Protein AF-A0AAD3RKK1-F1 (afdb_monomer_lite)

Secondary structure (DSSP, 8-state):
---EEETTEEE---------SSSPPPSSEEEEE-SSSS--EEEEEEESSHHHHHHHH---SSTTEEE----

Foldseek 3Di:
DAFADDPRDTDDDDDDDDDDDPDFDDAWDFDWGDDPVPDTDTQATEHCDQVCCCVVVVDGDDPRYDNDPRD

Sequence (71 aa):
MDGVKDDGVVFQIAYVIIKAANSPRPGNWILERSIDGVTFDPWQYYAITDTECLTRFNINPSDRTSILHQR

Organism: Lates japonicus (NCBI:txid270547)

Structure (mmCIF, N/CA/C/O backbone):
data_AF-A0AAD3RKK1-F1
#
_entry.id   AF-A0AAD3RKK1-F1
#
loop_
_atom_site.group_PDB
_atom_site.id
_atom_site.type_symbol
_atom_site.label_atom_id
_atom_site.label_alt_id
_atom_site.label_comp_id
_atom_site.label_asym_id
_atom_site.label_entity_id
_atom_site.label_seq_id
_atom_site.pdbx_PDB_ins_code
_atom_site.Cartn_x
_atom_site.Cartn_y
_atom_site.Cartn_z
_atom_site.occupancy
_atom_site.B_iso_or_equiv
_atom_site.auth_seq_id
_atom_site.auth_comp_id
_atom_site.auth_asym_id
_atom_site.auth_atom_id
_atom_site.pdbx_PDB_model_num
ATOM 1 N N . MET A 1 1 ? 0.816 -9.717 14.445 1.00 56.00 1 MET A N 1
ATOM 2 C CA . MET A 1 1 ? -0.389 -10.058 13.650 1.00 56.00 1 MET A CA 1
ATOM 3 C C . MET A 1 1 ? -1.333 -8.929 13.938 1.00 56.00 1 MET A C 1
ATOM 5 O O . MET A 1 1 ? -2.033 -8.948 14.945 1.00 56.00 1 MET A O 1
ATOM 9 N N . ASP A 1 2 ? -1.205 -7.881 13.151 1.00 71.12 2 ASP A N 1
ATOM 10 C CA . ASP A 1 2 ? -1.686 -6.575 13.553 1.00 71.12 2 ASP A CA 1
ATOM 11 C C . ASP A 1 2 ? -2.957 -6.286 12.746 1.00 71.12 2 ASP A C 1
ATOM 13 O O . ASP A 1 2 ? -3.003 -6.559 11.547 1.00 71.12 2 ASP A O 1
ATOM 17 N N . GLY A 1 3 ? -4.020 -5.842 13.418 1.00 84.50 3 GLY A N 1
ATOM 18 C CA . GLY A 1 3 ? -5.370 -5.850 12.849 1.00 84.50 3 GLY A CA 1
ATOM 19 C C . GLY A 1 3 ? -5.691 -4.699 11.891 1.00 84.50 3 GLY A C 1
ATOM 20 O O . GLY A 1 3 ? -4.896 -3.774 11.709 1.00 84.50 3 GLY A O 1
ATOM 21 N N . VAL A 1 4 ? -6.890 -4.765 11.311 1.00 92.56 4 VAL A N 1
ATOM 22 C CA . VAL A 1 4 ? -7.567 -3.686 10.564 1.00 92.56 4 VAL A CA 1
ATOM 23 C C . VAL A 1 4 ? -8.871 -3.359 11.287 1.00 92.56 4 VAL A C 1
ATOM 25 O O . VAL A 1 4 ? -9.555 -4.289 11.716 1.00 92.56 4 VAL A O 1
ATOM 28 N N . LYS A 1 5 ? -9.221 -2.077 11.442 1.00 91.94 5 LYS A N 1
ATOM 29 C CA . LYS A 1 5 ? -10.504 -1.671 12.037 1.00 91.94 5 LYS A CA 1
ATOM 30 C C . LYS A 1 5 ? -11.532 -1.304 10.968 1.00 91.94 5 LYS A C 1
ATOM 32 O O . LYS A 1 5 ? -11.249 -0.459 10.127 1.00 91.94 5 LYS A O 1
ATOM 37 N N . ASP A 1 6 ? -12.725 -1.879 11.076 1.00 89.38 6 ASP A N 1
ATOM 38 C CA . ASP A 1 6 ? -13.897 -1.574 10.247 1.00 89.38 6 ASP A CA 1
ATOM 39 C C . ASP A 1 6 ? -15.141 -1.504 11.151 1.00 89.38 6 ASP A C 1
ATOM 41 O O . ASP A 1 6 ? -15.306 -2.344 12.038 1.00 89.38 6 ASP A O 1
ATOM 45 N N . ASP A 1 7 ? -15.940 -0.438 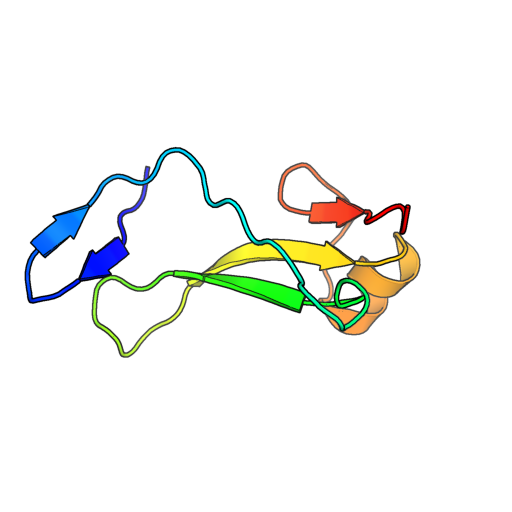11.033 1.00 89.44 7 ASP A N 1
ATOM 46 C CA . ASP A 1 7 ? -17.146 -0.180 11.847 1.00 89.44 7 ASP A CA 1
ATOM 47 C C . ASP A 1 7 ? -16.985 -0.377 13.372 1.00 89.44 7 ASP A C 1
ATOM 49 O O . ASP A 1 7 ? -17.877 -0.833 14.087 1.00 89.44 7 ASP A O 1
ATOM 53 N N . GLY A 1 8 ? -15.821 0.003 13.909 1.00 87.75 8 GLY A N 1
ATOM 54 C CA . GLY A 1 8 ? -15.549 -0.063 15.350 1.00 87.75 8 GLY A CA 1
ATOM 55 C C . GLY A 1 8 ? -14.947 -1.383 15.837 1.00 87.75 8 GLY A C 1
ATOM 56 O O . GLY A 1 8 ? -14.518 -1.448 16.989 1.00 87.75 8 GLY A O 1
ATOM 57 N N . VAL A 1 9 ? -14.844 -2.398 14.975 1.00 91.75 9 VAL A N 1
ATOM 58 C CA . VAL A 1 9 ? -14.320 -3.732 15.304 1.00 91.75 9 VAL A CA 1
ATOM 59 C C . VAL A 1 9 ? -12.949 -3.942 14.666 1.00 91.75 9 VAL A C 1
ATOM 61 O O . VAL A 1 9 ? -12.719 -3.531 13.534 1.00 91.75 9 VAL A O 1
ATOM 64 N N . VAL A 1 10 ? -12.027 -4.587 15.391 1.00 93.56 10 VAL A N 1
ATOM 65 C CA . VAL A 1 10 ? -10.689 -4.934 14.884 1.00 93.56 10 VAL A CA 1
ATOM 66 C C . VAL A 1 10 ? -10.664 -6.385 14.408 1.00 93.56 10 VAL A C 1
ATOM 68 O O . VAL A 1 10 ? -10.967 -7.302 15.171 1.00 93.56 10 VAL A O 1
ATOM 71 N N . PHE A 1 11 ? -10.241 -6.592 13.164 1.00 93.25 11 PHE A N 1
ATOM 72 C CA . PHE A 1 11 ? -10.149 -7.892 12.508 1.00 93.25 11 PHE A CA 1
ATOM 73 C C . PHE A 1 11 ? -8.697 -8.335 12.334 1.00 93.25 11 PHE A C 1
ATOM 75 O O . PHE A 1 11 ? -7.819 -7.533 12.012 1.00 93.25 11 PHE A O 1
ATOM 82 N N . GLN A 1 12 ? -8.452 -9.636 12.495 1.00 93.56 12 GLN A N 1
ATOM 83 C CA . GLN A 1 12 ? -7.193 -10.265 12.100 1.00 93.56 12 GLN A CA 1
ATOM 84 C C . GLN A 1 12 ? -7.285 -10.684 10.635 1.00 93.56 12 GLN A C 1
ATOM 86 O O . GLN A 1 12 ? -8.086 -11.545 10.277 1.00 93.56 12 GLN A O 1
ATOM 91 N N . ILE A 1 13 ? -6.471 -10.064 9.785 1.00 91.25 13 ILE A N 1
ATOM 92 C CA . ILE A 1 13 ? -6.507 -10.296 8.343 1.00 91.25 13 ILE A CA 1
ATOM 93 C C . ILE A 1 13 ? -5.357 -11.229 7.950 1.00 91.25 13 ILE A C 1
ATOM 95 O O . ILE A 1 13 ? -4.195 -10.948 8.235 1.00 91.25 13 ILE A O 1
ATOM 99 N N . ALA A 1 14 ? -5.685 -12.340 7.285 1.00 91.56 14 ALA A N 1
ATOM 100 C CA . ALA A 1 14 ? -4.699 -13.315 6.811 1.00 91.56 14 ALA A CA 1
ATOM 101 C C . ALA A 1 14 ? -4.173 -12.996 5.401 1.00 91.56 14 ALA A C 1
ATOM 103 O O . ALA A 1 14 ? -2.996 -13.203 5.120 1.00 91.56 14 ALA A O 1
ATOM 104 N N . TYR A 1 15 ? -5.039 -12.508 4.508 1.00 91.00 15 TYR A N 1
ATOM 105 C CA . TYR A 1 15 ? -4.681 -12.141 3.139 1.00 91.00 15 TYR A CA 1
ATOM 106 C C . TYR A 1 15 ? -5.636 -11.085 2.572 1.00 91.00 15 TYR A C 1
ATOM 108 O O . TYR A 1 15 ? -6.797 -10.999 2.972 1.00 91.00 15 TYR A O 1
ATOM 116 N N . VAL A 1 16 ? -5.150 -10.320 1.592 1.00 91.31 16 VAL A N 1
ATOM 117 C CA . VAL A 1 16 ? -5.925 -9.341 0.816 1.00 91.31 16 VAL A CA 1
ATOM 118 C C . VAL A 1 16 ? -5.773 -9.674 -0.669 1.00 91.31 16 VAL A C 1
ATOM 120 O O . VAL A 1 16 ? -4.658 -9.855 -1.154 1.00 91.31 16 VAL A O 1
ATOM 123 N N . ILE A 1 17 ? -6.886 -9.769 -1.403 1.00 92.06 17 ILE A N 1
ATOM 124 C CA . ILE A 1 17 ? -6.893 -10.065 -2.845 1.00 92.06 17 ILE A CA 1
ATOM 125 C C . ILE A 1 17 ? -7.497 -8.879 -3.588 1.00 92.06 17 ILE A C 1
ATOM 127 O O . ILE A 1 17 ? -8.676 -8.575 -3.428 1.00 92.06 17 ILE A O 1
ATOM 131 N N . ILE A 1 18 ? -6.699 -8.255 -4.453 1.00 90.38 18 ILE A N 1
ATOM 132 C CA . ILE A 1 18 ? -7.129 -7.140 -5.300 1.00 90.38 18 ILE A CA 1
ATOM 133 C C . ILE A 1 18 ? -7.214 -7.615 -6.751 1.00 90.38 18 ILE A C 1
ATOM 135 O O . ILE A 1 18 ? -6.289 -8.248 -7.267 1.00 90.38 18 ILE A O 1
ATOM 139 N N . LYS A 1 19 ? -8.330 -7.300 -7.415 1.00 89.25 19 LYS A N 1
ATOM 140 C CA . LYS A 1 19 ? -8.564 -7.587 -8.835 1.00 89.25 19 LYS A CA 1
ATOM 141 C C . LYS A 1 19 ? -8.795 -6.276 -9.576 1.00 89.25 19 LYS A C 1
ATOM 143 O O . LYS A 1 19 ? -9.697 -5.524 -9.221 1.00 89.25 19 LYS A O 1
ATOM 148 N N . ALA A 1 20 ? -7.989 -6.019 -10.601 1.00 89.00 20 ALA A N 1
ATOM 149 C CA . ALA A 1 20 ? -8.247 -4.940 -11.544 1.00 89.00 20 ALA A CA 1
ATOM 150 C C . ALA A 1 20 ? -9.212 -5.448 -12.626 1.00 89.00 20 ALA A C 1
ATOM 152 O O . ALA A 1 20 ? -9.105 -6.601 -13.045 1.00 89.00 20 ALA A O 1
ATOM 153 N N . ALA A 1 21 ? -10.178 -4.618 -13.018 1.00 91.56 21 ALA A N 1
ATOM 154 C CA . ALA A 1 21 ? -11.168 -4.971 -14.031 1.00 91.56 21 ALA A CA 1
ATOM 155 C C . ALA A 1 21 ? -10.661 -4.607 -15.438 1.00 91.56 21 ALA A C 1
ATOM 157 O O . ALA A 1 21 ? -9.804 -5.285 -15.991 1.00 91.56 21 ALA A O 1
ATOM 158 N N . ASN A 1 22 ? -11.174 -3.523 -16.013 1.00 93.69 22 ASN A N 1
ATOM 159 C CA . ASN A 1 22 ? -10.820 -3.029 -17.345 1.00 93.69 22 ASN A CA 1
ATOM 160 C C . ASN A 1 22 ? -9.453 -2.326 -17.410 1.00 93.69 22 ASN A C 1
ATOM 162 O O . ASN A 1 22 ? -8.913 -2.154 -18.500 1.00 93.69 22 ASN A O 1
ATOM 166 N N . SER A 1 23 ? -8.904 -1.912 -16.268 1.00 91.00 23 SER A N 1
ATOM 167 C CA . SER A 1 23 ? -7.595 -1.259 -16.194 1.00 91.00 23 SER A CA 1
ATOM 168 C C . SER A 1 23 ? -6.480 -2.269 -15.904 1.00 91.00 23 SER A C 1
ATOM 170 O O . SER A 1 23 ? -6.701 -3.211 -15.139 1.00 91.00 23 SER A O 1
ATOM 172 N N . PRO A 1 24 ? -5.265 -2.068 -16.446 1.00 87.69 24 PRO A N 1
ATOM 173 C CA . PRO A 1 24 ? -4.107 -2.872 -16.070 1.00 87.69 24 PRO A CA 1
ATOM 174 C C . PRO A 1 24 ? -3.805 -2.732 -14.572 1.00 87.69 24 PRO A C 1
ATOM 176 O O . PRO A 1 24 ? -4.142 -1.728 -13.939 1.00 87.69 24 PRO A O 1
ATOM 179 N N . ARG A 1 25 ? -3.140 -3.741 -13.997 1.00 86.94 25 ARG A N 1
ATOM 180 C CA . ARG A 1 25 ? -2.719 -3.699 -12.592 1.00 86.94 25 ARG A CA 1
ATOM 181 C C . ARG A 1 25 ? -1.765 -2.512 -12.377 1.00 86.94 25 ARG A C 1
ATOM 183 O O . ARG A 1 25 ? -0.796 -2.397 -13.133 1.00 86.94 25 ARG A O 1
ATOM 190 N N . PRO A 1 26 ? -1.994 -1.665 -11.355 1.00 88.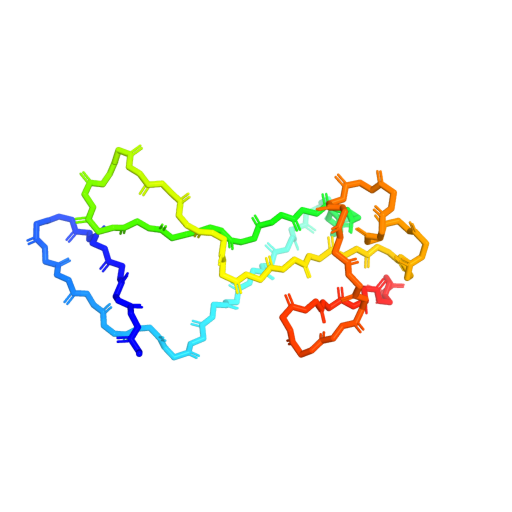88 26 PRO A N 1
ATOM 191 C CA . PRO A 1 26 ? -1.080 -0.580 -11.021 1.00 88.88 26 PRO A CA 1
ATOM 192 C C . PRO A 1 26 ? 0.349 -1.093 -10.837 1.00 88.88 26 PRO A C 1
ATOM 194 O O . PRO A 1 26 ? 0.557 -2.164 -10.265 1.00 88.88 26 PRO A O 1
ATOM 197 N N . GLY A 1 27 ? 1.314 -0.322 -11.334 1.00 89.25 27 GLY A N 1
ATOM 198 C CA . GLY A 1 27 ? 2.728 -0.683 -11.302 1.00 89.25 27 GLY A CA 1
ATOM 199 C C . GLY A 1 27 ? 3.331 -0.623 -9.901 1.00 89.25 27 GLY A C 1
ATOM 200 O O . GLY A 1 27 ? 3.731 -1.645 -9.356 1.00 89.25 27 GLY A O 1
ATOM 201 N N . ASN A 1 28 ? 3.350 0.574 -9.308 1.00 92.56 28 ASN A N 1
ATOM 202 C CA . ASN A 1 28 ? 3.925 0.820 -7.985 1.00 92.56 28 ASN A CA 1
ATOM 203 C C . ASN A 1 28 ? 2.833 1.313 -7.030 1.00 92.56 28 ASN A C 1
ATOM 205 O O . ASN A 1 28 ? 2.158 2.295 -7.340 1.00 92.56 28 ASN A O 1
ATOM 209 N N . TRP A 1 29 ? 2.645 0.644 -5.893 1.00 93.50 29 TRP A N 1
ATOM 210 C CA . TRP A 1 29 ? 1.643 1.005 -4.882 1.00 93.50 29 TRP A CA 1
ATOM 211 C C . TRP A 1 29 ? 1.953 0.352 -3.526 1.00 93.50 29 TRP A C 1
ATOM 213 O O . TRP A 1 29 ? 2.749 -0.582 -3.443 1.00 93.50 29 TRP A O 1
ATOM 223 N N . ILE A 1 30 ? 1.335 0.854 -2.457 1.00 93.88 30 ILE A N 1
ATOM 224 C CA . ILE A 1 30 ? 1.522 0.365 -1.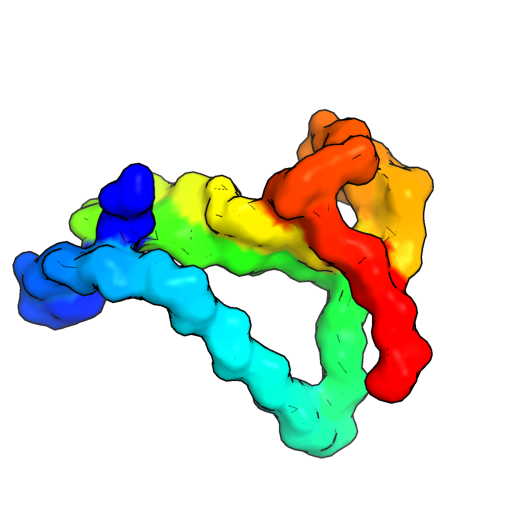085 1.00 93.88 30 ILE A CA 1
ATOM 225 C C . ILE A 1 30 ? 0.167 -0.123 -0.571 1.00 93.88 30 ILE A C 1
ATOM 227 O O . ILE A 1 30 ? -0.842 0.562 -0.734 1.00 93.88 30 ILE A O 1
ATOM 231 N N . LEU A 1 31 ? 0.137 -1.312 0.029 1.00 93.31 31 LEU A N 1
ATOM 232 C CA . LEU A 1 31 ? -0.991 -1.759 0.837 1.00 93.31 31 LEU A CA 1
ATOM 233 C C . LEU A 1 31 ? -0.769 -1.269 2.263 1.00 93.31 31 LEU A C 1
ATOM 235 O O . LEU A 1 31 ? 0.155 -1.735 2.925 1.00 93.31 31 LEU A O 1
ATOM 239 N N . GLU A 1 32 ? -1.612 -0.359 2.731 1.00 94.94 32 GLU A N 1
ATOM 240 C CA . GLU A 1 32 ? -1.557 0.191 4.086 1.00 94.94 32 GLU A CA 1
ATOM 241 C C . GLU A 1 32 ? -2.720 -0.332 4.933 1.00 94.94 32 GLU A C 1
ATOM 243 O O . GLU A 1 32 ? -3.752 -0.765 4.412 1.00 94.94 32 GLU A O 1
ATOM 248 N N . ARG A 1 33 ? -2.555 -0.301 6.256 1.00 92.88 33 ARG A N 1
ATOM 249 C CA . ARG A 1 33 ? -3.585 -0.687 7.224 1.00 92.88 33 ARG A CA 1
ATOM 250 C C . ARG A 1 33 ? -3.679 0.321 8.360 1.00 92.88 33 ARG A C 1
ATOM 252 O O . ARG A 1 33 ? -2.703 0.983 8.690 1.00 92.88 33 ARG A O 1
ATOM 259 N N . SER A 1 34 ? -4.842 0.373 9.001 1.00 94.00 34 SER A N 1
ATOM 260 C CA . SER A 1 34 ? -5.071 1.212 10.173 1.00 94.00 34 SER A CA 1
ATOM 261 C C . SER A 1 34 ? -6.038 0.551 11.158 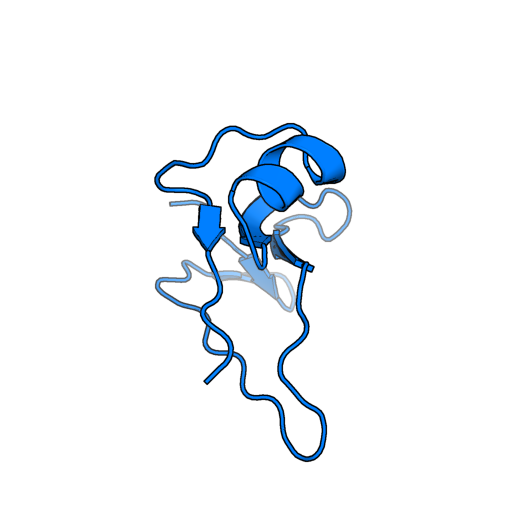1.00 94.00 34 SER A C 1
ATOM 263 O O . SER A 1 34 ? -6.931 -0.208 10.767 1.00 94.00 34 SER A O 1
ATOM 265 N N . ILE A 1 35 ? -5.852 0.845 12.447 1.00 94.75 35 ILE A N 1
ATOM 266 C CA . ILE A 1 35 ? -6.772 0.473 13.535 1.00 94.75 35 ILE A CA 1
ATOM 267 C C . ILE A 1 35 ? -7.455 1.686 14.176 1.00 94.75 35 ILE A C 1
ATOM 269 O O . ILE A 1 35 ? -8.359 1.522 14.992 1.00 94.75 35 ILE A O 1
ATOM 273 N N . ASP A 1 36 ? -7.018 2.897 13.846 1.00 91.94 36 ASP A N 1
ATOM 274 C CA . ASP A 1 36 ? -7.542 4.151 14.387 1.00 91.94 36 ASP A CA 1
ATOM 275 C C . ASP A 1 36 ? -8.233 5.002 13.308 1.00 91.94 36 ASP A C 1
ATOM 277 O O . ASP A 1 36 ? -9.019 5.883 13.649 1.00 91.94 36 ASP A O 1
ATOM 281 N N . GLY A 1 37 ? -8.011 4.697 12.024 1.00 89.81 37 GLY A N 1
ATOM 282 C CA . GLY A 1 37 ? -8.489 5.467 10.876 1.00 89.81 37 GLY A CA 1
ATOM 283 C C . GLY A 1 37 ? -7.731 6.781 10.660 1.00 89.81 37 GLY A C 1
ATOM 284 O O . GLY A 1 37 ? -8.162 7.596 9.848 1.00 89.81 37 GLY A O 1
ATOM 285 N N . VAL A 1 38 ? -6.634 7.004 11.389 1.00 92.56 38 VAL A N 1
ATOM 286 C CA . VAL A 1 38 ? -5.855 8.253 11.392 1.00 92.56 38 VAL A CA 1
ATOM 287 C C . VAL A 1 38 ? -4.403 7.976 11.019 1.00 92.56 38 VAL A C 1
ATOM 289 O O . VAL A 1 38 ? -3.842 8.664 10.169 1.00 92.56 38 VAL A O 1
ATOM 292 N N . THR A 1 39 ? -3.809 6.950 11.622 1.00 93.56 39 THR A N 1
ATOM 293 C CA . THR A 1 39 ? -2.452 6.490 11.343 1.00 93.56 39 THR A CA 1
ATOM 294 C C . THR A 1 39 ? -2.517 5.275 10.433 1.00 93.56 39 THR A C 1
ATOM 296 O O . THR A 1 39 ? -3.210 4.300 10.732 1.00 93.56 39 THR A O 1
ATOM 299 N N . PHE A 1 40 ? -1.791 5.328 9.320 1.00 94.19 40 PHE A N 1
ATOM 300 C CA . PHE A 1 40 ? -1.729 4.245 8.347 1.00 94.19 40 PHE A CA 1
ATOM 301 C C . PHE A 1 40 ? -0.318 3.683 8.315 1.00 94.19 40 PHE A C 1
ATOM 303 O O . PHE A 1 40 ? 0.640 4.393 8.015 1.00 94.19 40 PHE A O 1
ATOM 310 N N . ASP A 1 41 ? -0.209 2.401 8.645 1.00 93.06 41 ASP A N 1
ATOM 311 C CA . ASP A 1 41 ? 1.048 1.677 8.614 1.00 93.06 41 ASP A CA 1
ATOM 312 C C . ASP A 1 41 ? 1.141 0.841 7.332 1.00 93.06 41 ASP A C 1
ATOM 314 O O . ASP A 1 41 ? 0.186 0.137 6.971 1.00 93.06 41 ASP A O 1
ATOM 318 N N . PRO A 1 42 ? 2.297 0.847 6.656 1.00 92.56 42 PRO A N 1
ATOM 319 C CA . PRO A 1 42 ? 2.510 0.048 5.464 1.00 92.56 42 PRO A CA 1
ATOM 320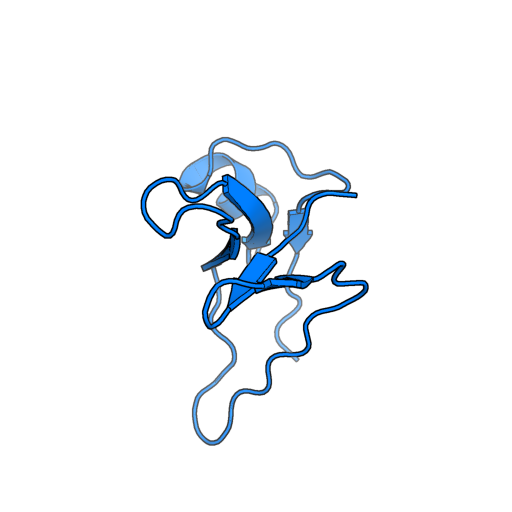 C C . PRO A 1 42 ? 2.552 -1.440 5.813 1.00 92.56 42 PRO A C 1
ATOM 322 O O . PRO A 1 42 ? 3.304 -1.890 6.681 1.00 92.56 42 PRO A O 1
ATOM 325 N N . TRP A 1 43 ? 1.756 -2.223 5.093 1.00 91.12 43 TRP A N 1
ATOM 326 C CA . TRP A 1 43 ? 1.706 -3.672 5.220 1.00 91.12 43 TRP A CA 1
ATOM 327 C C . TRP A 1 43 ? 2.549 -4.368 4.147 1.00 91.12 43 TRP A C 1
ATOM 329 O O . TRP A 1 43 ? 3.340 -5.250 4.476 1.00 91.12 43 TRP A O 1
ATOM 339 N N . GLN A 1 44 ? 2.431 -3.949 2.884 1.00 91.50 44 GLN A N 1
ATOM 340 C CA . GLN A 1 44 ? 3.190 -4.522 1.769 1.00 91.50 44 GLN A CA 1
ATOM 341 C C . GLN A 1 44 ? 3.496 -3.459 0.713 1.00 91.50 44 GLN A C 1
ATOM 343 O O . GLN A 1 44 ? 2.623 -2.674 0.342 1.00 91.50 44 GLN A O 1
ATOM 348 N N . TYR A 1 45 ? 4.714 -3.483 0.177 1.00 92.56 45 TYR A N 1
ATOM 349 C CA . TYR A 1 45 ? 5.121 -2.631 -0.939 1.00 92.56 45 TYR A CA 1
ATOM 350 C C . TYR A 1 45 ? 5.087 -3.417 -2.244 1.00 92.56 45 TYR A C 1
ATOM 352 O O . TYR A 1 45 ? 5.625 -4.521 -2.325 1.00 92.56 45 TYR A O 1
ATOM 360 N N . TYR A 1 46 ? 4.499 -2.834 -3.282 1.00 92.88 46 TYR A N 1
ATOM 361 C CA . TYR A 1 46 ? 4.466 -3.403 -4.622 1.00 92.88 46 TYR A CA 1
ATOM 362 C C . TYR A 1 46 ? 5.231 -2.494 -5.572 1.00 92.88 46 TYR A C 1
ATOM 364 O O . TYR A 1 46 ? 4.910 -1.311 -5.693 1.00 92.88 46 TYR A O 1
ATOM 372 N N . ALA A 1 47 ? 6.240 -3.050 -6.235 1.00 92.81 47 ALA A N 1
ATOM 373 C CA . ALA A 1 47 ? 7.058 -2.339 -7.208 1.00 92.81 47 ALA A CA 1
ATOM 374 C C . ALA A 1 47 ? 7.200 -3.163 -8.491 1.00 92.81 47 ALA A C 1
ATOM 376 O O . ALA A 1 47 ? 7.180 -4.390 -8.431 1.00 92.81 47 ALA A O 1
ATOM 377 N N . ILE A 1 48 ? 7.379 -2.525 -9.647 1.00 91.56 48 ILE A N 1
ATOM 378 C CA . ILE A 1 48 ? 7.631 -3.246 -10.909 1.00 91.56 48 ILE A CA 1
ATOM 379 C C . ILE A 1 48 ? 9.052 -3.829 -10.926 1.00 91.56 48 ILE A C 1
ATOM 381 O O . ILE A 1 48 ? 9.277 -4.894 -11.496 1.00 91.56 48 ILE A O 1
ATOM 385 N N . THR A 1 49 ? 10.019 -3.154 -10.294 1.00 90.94 49 THR A N 1
ATOM 386 C CA . THR A 1 49 ? 11.427 -3.582 -10.247 1.00 90.94 49 THR A CA 1
ATOM 387 C C . THR A 1 49 ? 12.066 -3.319 -8.885 1.00 90.94 49 THR A C 1
ATOM 389 O O . THR A 1 49 ? 11.621 -2.450 -8.131 1.00 90.94 49 THR A O 1
ATOM 392 N N . ASP A 1 50 ? 13.160 -4.027 -8.597 1.00 89.12 50 ASP A N 1
ATOM 393 C CA . ASP A 1 50 ? 13.978 -3.824 -7.393 1.00 89.12 50 ASP A CA 1
ATOM 394 C C . ASP A 1 50 ? 14.484 -2.380 -7.269 1.00 89.12 50 ASP A C 1
ATOM 396 O O . ASP A 1 50 ? 14.458 -1.778 -6.193 1.00 89.12 50 ASP A O 1
ATOM 400 N N . THR A 1 51 ? 14.898 -1.791 -8.394 1.00 91.12 51 THR A N 1
ATOM 401 C CA . THR A 1 51 ? 15.363 -0.402 -8.453 1.00 91.12 51 THR A CA 1
ATOM 402 C C . THR A 1 51 ? 14.248 0.579 -8.108 1.00 91.12 51 THR A C 1
ATOM 404 O O . THR A 1 51 ? 14.489 1.557 -7.399 1.00 91.12 51 THR A O 1
ATOM 407 N N . GLU A 1 52 ? 13.021 0.335 -8.568 1.00 91.38 52 GLU A N 1
ATOM 408 C CA . GLU A 1 52 ? 11.881 1.179 -8.207 1.00 91.38 52 GLU A CA 1
ATOM 409 C C . GLU A 1 52 ? 11.498 1.037 -6.735 1.00 91.38 52 GLU A C 1
ATOM 411 O O . GLU A 1 52 ? 11.163 2.040 -6.112 1.00 91.38 52 GLU A O 1
ATOM 416 N N . CYS A 1 53 ? 11.632 -0.149 -6.137 1.00 90.81 53 CYS A N 1
ATOM 417 C CA . CYS A 1 53 ? 11.423 -0.319 -4.699 1.00 90.81 53 CYS A CA 1
ATOM 418 C C . CYS A 1 53 ? 12.362 0.585 -3.880 1.00 90.81 53 CYS A C 1
ATOM 420 O O . CYS A 1 53 ? 11.914 1.330 -3.002 1.00 90.81 53 CYS A O 1
ATOM 422 N N . LEU A 1 54 ? 13.653 0.594 -4.224 1.00 90.94 54 LEU A N 1
ATOM 423 C CA . LEU A 1 54 ? 14.633 1.441 -3.548 1.00 90.94 54 LEU A CA 1
ATOM 424 C C . LEU A 1 54 ? 14.404 2.929 -3.842 1.00 90.94 54 LEU A C 1
ATOM 426 O O . LEU A 1 54 ? 14.376 3.744 -2.931 1.00 90.94 54 LEU A O 1
ATOM 430 N N . THR A 1 55 ? 14.221 3.310 -5.104 1.00 93.44 55 THR A N 1
ATOM 431 C CA . THR A 1 55 ? 14.140 4.732 -5.483 1.00 93.44 55 THR A CA 1
ATOM 432 C C . THR A 1 55 ? 12.811 5.395 -5.119 1.00 93.44 55 THR A C 1
ATOM 434 O O . THR A 1 55 ? 12.787 6.604 -4.900 1.00 93.44 55 THR A O 1
ATOM 437 N N . ARG A 1 56 ? 11.705 4.640 -5.047 1.00 90.69 56 ARG A N 1
ATOM 438 C CA . ARG A 1 56 ? 10.370 5.177 -4.725 1.00 90.69 56 ARG A CA 1
ATOM 439 C C . ARG A 1 56 ? 10.025 5.071 -3.253 1.00 90.69 56 ARG A C 1
ATOM 441 O O . ARG A 1 56 ? 9.415 5.990 -2.718 1.00 90.69 56 ARG A O 1
ATOM 448 N N . PHE A 1 57 ? 10.383 3.956 -2.622 1.00 91.12 57 PHE A N 1
ATOM 449 C CA . PHE A 1 57 ? 9.990 3.670 -1.243 1.00 91.12 57 PHE A CA 1
ATOM 450 C C . PHE A 1 57 ? 11.168 3.703 -0.272 1.00 91.12 57 PHE A C 1
ATOM 452 O O . PHE A 1 57 ? 10.945 3.659 0.932 1.00 91.12 57 PHE A O 1
ATOM 459 N N . ASN A 1 58 ? 12.406 3.817 -0.768 1.00 91.19 58 ASN A N 1
ATOM 460 C CA . ASN A 1 58 ? 13.624 3.752 0.041 1.00 91.19 58 ASN A CA 1
ATOM 461 C C . ASN A 1 58 ? 13.707 2.460 0.872 1.00 91.19 58 ASN A C 1
ATOM 463 O O . ASN A 1 58 ? 14.158 2.458 2.017 1.00 91.19 58 ASN A O 1
ATOM 467 N N . ILE A 1 59 ? 13.242 1.354 0.283 1.00 85.31 59 ILE A N 1
ATOM 468 C CA . ILE A 1 59 ? 13.210 0.032 0.908 1.00 85.31 59 ILE A CA 1
ATOM 469 C C . ILE A 1 59 ? 13.994 -0.940 0.046 1.00 85.31 59 ILE A C 1
ATOM 471 O O . ILE A 1 59 ? 13.830 -0.984 -1.174 1.00 85.31 59 ILE A O 1
ATOM 475 N N . ASN A 1 60 ? 14.835 -1.741 0.696 1.00 87.00 60 ASN A N 1
ATOM 476 C CA . ASN A 1 60 ? 15.545 -2.806 0.015 1.00 87.00 60 ASN A CA 1
ATOM 477 C C . ASN A 1 60 ? 14.582 -3.971 -0.281 1.00 87.00 60 ASN A C 1
ATOM 479 O O . ASN A 1 60 ? 13.844 -4.377 0.627 1.00 87.00 60 ASN A O 1
ATOM 483 N N . PRO A 1 61 ? 14.613 -4.539 -1.498 1.00 80.44 61 PRO A N 1
ATOM 484 C CA . PRO A 1 61 ? 13.823 -5.716 -1.833 1.00 80.44 61 PRO A CA 1
ATOM 485 C C . PRO A 1 61 ? 14.048 -6.831 -0.801 1.00 80.44 61 PRO A C 1
ATOM 487 O O . PRO A 1 61 ? 15.179 -7.243 -0.540 1.00 80.44 61 PRO A O 1
ATOM 490 N N . SER A 1 62 ? 12.973 -7.234 -0.132 1.00 81.69 62 SER A N 1
ATOM 491 C CA . SER A 1 62 ? 12.924 -8.206 0.968 1.00 81.69 62 SER A CA 1
ATOM 492 C C . SER A 1 62 ? 11.497 -8.757 1.126 1.00 81.69 62 SER A C 1
ATOM 494 O O . SER A 1 62 ? 10.618 -8.441 0.325 1.00 81.69 62 SER A O 1
ATOM 496 N N . ASP A 1 63 ? 11.224 -9.546 2.169 1.00 73.88 63 ASP A N 1
ATOM 497 C CA . ASP A 1 63 ? 9.932 -10.232 2.362 1.00 73.88 63 ASP A CA 1
ATOM 498 C C . ASP A 1 63 ? 8.698 -9.303 2.384 1.00 73.88 63 ASP A C 1
ATOM 500 O O . ASP A 1 63 ? 7.603 -9.717 2.008 1.00 73.88 63 ASP A O 1
ATOM 504 N N . ARG A 1 64 ? 8.856 -8.027 2.769 1.00 73.56 64 ARG A N 1
ATOM 505 C CA . ARG A 1 64 ? 7.765 -7.021 2.778 1.00 73.56 64 ARG A CA 1
ATOM 506 C C . ARG A 1 64 ? 7.576 -6.282 1.450 1.00 73.56 64 ARG A C 1
ATOM 508 O O . ARG A 1 64 ? 6.787 -5.338 1.362 1.00 73.56 64 ARG A O 1
ATOM 515 N N . THR A 1 65 ? 8.301 -6.699 0.418 1.00 81.75 65 THR A N 1
ATOM 516 C CA . THR A 1 65 ? 8.225 -6.138 -0.932 1.00 81.75 65 THR A CA 1
ATOM 517 C C . THR A 1 65 ? 7.852 -7.228 -1.928 1.00 81.75 65 THR A C 1
ATOM 519 O O . THR A 1 65 ? 8.338 -8.353 -1.855 1.00 81.75 65 THR A O 1
ATOM 522 N N . SER A 1 66 ? 6.976 -6.910 -2.873 1.00 83.50 66 SER A N 1
ATOM 523 C CA . SER A 1 66 ? 6.591 -7.809 -3.956 1.00 83.50 66 SER A CA 1
ATOM 524 C C . SER A 1 66 ? 6.913 -7.168 -5.294 1.00 83.50 66 SER A C 1
ATOM 526 O O . SER A 1 66 ? 6.291 -6.175 -5.675 1.00 83.50 66 SER A O 1
ATOM 528 N N . ILE A 1 67 ? 7.856 -7.773 -6.019 1.00 84.56 67 ILE A N 1
ATOM 529 C CA . ILE A 1 67 ? 8.167 -7.373 -7.390 1.00 84.56 67 ILE A CA 1
ATOM 530 C C . ILE A 1 67 ? 7.091 -7.918 -8.329 1.00 84.56 67 ILE A C 1
ATOM 532 O O . ILE A 1 67 ? 6.952 -9.129 -8.546 1.00 84.56 67 ILE A O 1
ATOM 536 N N . LEU A 1 68 ? 6.284 -7.002 -8.853 1.00 80.12 68 LEU A N 1
ATOM 537 C CA . LEU A 1 68 ? 5.165 -7.293 -9.725 1.00 80.12 68 LEU A CA 1
ATOM 538 C C . LEU A 1 68 ? 5.662 -7.586 -11.135 1.00 80.12 68 LEU A C 1
ATOM 540 O O . LEU A 1 68 ? 5.948 -6.692 -11.925 1.00 80.12 68 LEU A O 1
ATOM 544 N N . HIS A 1 69 ? 5.657 -8.867 -11.483 1.00 70.88 69 HIS A N 1
ATOM 545 C CA . HIS A 1 69 ? 5.717 -9.278 -12.874 1.00 70.88 69 HIS A CA 1
ATOM 546 C C . HIS A 1 69 ? 4.332 -9.027 -13.474 1.00 70.88 69 HIS A C 1
ATOM 548 O O . HIS A 1 69 ? 3.396 -9.784 -13.204 1.00 70.88 69 HIS A O 1
ATOM 554 N N . GLN A 1 70 ? 4.174 -7.930 -14.218 1.00 60.38 70 GLN A N 1
ATOM 555 C CA . GLN A 1 70 ? 2.944 -7.642 -14.955 1.00 60.38 70 GLN A CA 1
ATOM 556 C C . GLN A 1 70 ? 2.699 -8.786 -15.955 1.00 60.38 70 GLN A C 1
ATOM 558 O O . GLN A 1 70 ? 3.367 -8.876 -16.982 1.00 60.38 70 GLN A O 1
ATOM 563 N N . ARG A 1 71 ? 1.792 -9.702 -15.608 1.00 60.84 71 ARG A N 1
ATOM 564 C CA . ARG A 1 71 ? 1.158 -10.640 -16.537 1.00 60.84 71 ARG A CA 1
ATOM 565 C C . ARG A 1 71 ? -0.252 -10.164 -16.828 1.00 60.84 71 ARG A C 1
ATOM 567 O O . ARG A 1 71 ? -0.887 -9.645 -15.878 1.00 60.84 71 ARG A O 1
#

InterPro domains:
  IPR008211 Laminin, N-terminal [PF00055] (10-63)
  IPR0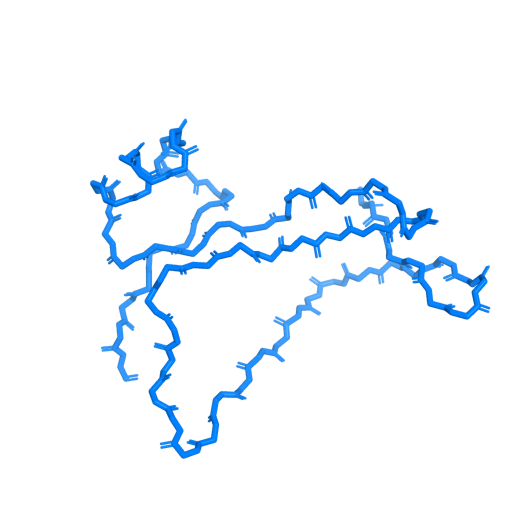08211 Laminin, N-terminal [PS51117] (1-71)
  IPR050440 Laminin/Netrin Extracellular Matrix [PTHR10574] (10-61)

pLDDT: mean 88.09, std 8.1, range [56.0, 94.94]

Radius of gyration: 13.79 Å; chains: 1; bounding box: 33×22×33 Å